Protein AF-A0A3D3PQX1-F1 (afdb_monomer_lite)

Foldseek 3Di:
DVVLVVLVVVLVVLVVVLVVLVVQQQVDDDPHGRNCPPVVSVVVSVVSVVVSVVSVVVSVVCVVCVVVVHDD

Sequence (72 aa):
GGRIGIGSQAVGMARAAFEAALSYAKERTSFGKPLFEHQAVQFKLADMATQIEAARQLIMHAASMKDAGKPC

Radius of gyration: 16.3 Å; chains: 1; bounding box: 30×16×50 Å

Secondary structure (DSSP, 8-state):
-HHHHHHHHHHHHHHHHHHHHHHHHHH-EETTEEGGGSHHHHHHHHHHHHHHHHHHHHHHHHHHHHHTT---

Structure (mmCIF, N/CA/C/O backbone):
data_AF-A0A3D3PQX1-F1
#
_entry.id   AF-A0A3D3PQX1-F1
#
loop_
_atom_site.group_PDB
_atom_site.id
_atom_site.type_symbol
_atom_site.label_atom_id
_atom_site.label_alt_id
_atom_site.label_comp_id
_atom_site.label_asym_id
_atom_site.label_entity_id
_atom_site.label_seq_id
_atom_site.pdbx_PDB_ins_code
_atom_site.Cartn_x
_atom_site.Cartn_y
_atom_site.Cartn_z
_atom_site.occupancy
_atom_site.B_iso_or_equiv
_atom_site.auth_seq_id
_atom_site.auth_comp_id
_atom_site.auth_asym_id
_atom_site.auth_atom_id
_atom_site.pdbx_PDB_model_num
ATOM 1 N N . GLY A 1 1 ? 17.506 -4.006 -15.895 1.00 71.50 1 GLY A N 1
ATOM 2 C CA . GLY A 1 1 ? 16.951 -5.313 -15.478 1.00 71.50 1 GLY A CA 1
ATOM 3 C C . GLY A 1 1 ? 16.892 -5.450 -13.968 1.00 71.50 1 GLY A C 1
ATOM 4 O O . GLY A 1 1 ? 15.802 -5.442 -13.418 1.00 71.50 1 GLY A O 1
ATOM 5 N N . GLY A 1 2 ? 18.051 -5.521 -13.302 1.00 89.88 2 GLY A N 1
ATOM 6 C CA . GLY A 1 2 ? 18.133 -5.783 -11.856 1.00 89.88 2 GLY A CA 1
ATOM 7 C C . GLY A 1 2 ? 17.340 -4.823 -10.959 1.00 89.88 2 GLY A C 1
ATOM 8 O O . GLY A 1 2 ? 16.645 -5.284 -10.066 1.00 89.88 2 GLY A O 1
ATOM 9 N N . ARG A 1 3 ? 17.353 -3.507 -11.233 1.00 95.88 3 ARG A N 1
ATOM 10 C CA . ARG A 1 3 ? 16.590 -2.515 -10.442 1.00 95.88 3 ARG A CA 1
ATOM 11 C C . ARG A 1 3 ? 15.074 -2.748 -10.475 1.00 95.88 3 ARG A C 1
ATOM 13 O O . ARG 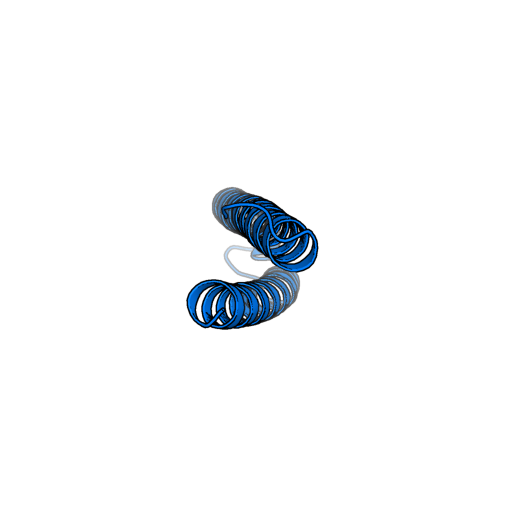A 1 3 ? 14.439 -2.686 -9.433 1.00 95.88 3 ARG A O 1
ATOM 20 N N . ILE A 1 4 ? 14.524 -3.079 -11.647 1.00 96.69 4 ILE A N 1
ATOM 21 C CA . ILE A 1 4 ? 13.104 -3.434 -11.803 1.00 96.69 4 ILE A CA 1
ATOM 22 C C . ILE A 1 4 ? 12.804 -4.704 -10.998 1.00 96.69 4 ILE A C 1
ATOM 24 O O . ILE A 1 4 ? 11.843 -4.728 -10.245 1.00 96.69 4 ILE A O 1
ATOM 28 N N . GLY A 1 5 ? 13.667 -5.724 -11.078 1.00 97.06 5 GLY A N 1
ATOM 29 C CA . GLY A 1 5 ? 13.493 -6.971 -10.325 1.00 97.06 5 GLY A CA 1
ATOM 30 C C . GLY A 1 5 ? 13.537 -6.797 -8.801 1.00 97.06 5 GLY A C 1
ATOM 31 O O . GLY A 1 5 ? 12.729 -7.399 -8.097 1.00 97.06 5 GLY A O 1
ATOM 32 N N . ILE A 1 6 ? 14.449 -5.969 -8.281 1.00 98.12 6 ILE A N 1
ATOM 33 C CA . ILE A 1 6 ? 14.507 -5.631 -6.846 1.00 98.12 6 ILE A CA 1
ATOM 34 C C . ILE A 1 6 ? 13.265 -4.826 -6.445 1.00 98.12 6 ILE A C 1
ATOM 36 O O . ILE A 1 6 ? 12.649 -5.118 -5.423 1.00 98.12 6 ILE A O 1
ATOM 40 N N . GLY A 1 7 ? 12.858 -3.859 -7.271 1.00 97.81 7 GLY A N 1
ATOM 41 C CA . GLY A 1 7 ? 11.645 -3.076 -7.044 1.00 97.81 7 GLY A CA 1
ATOM 42 C C . GLY A 1 7 ? 10.385 -3.941 -6.989 1.00 97.81 7 GLY A 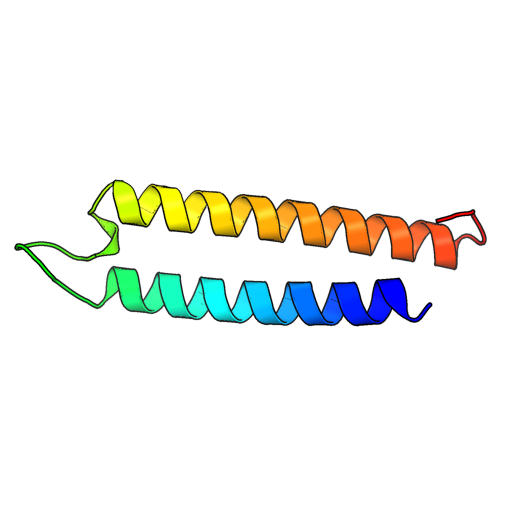C 1
ATOM 43 O O . GLY A 1 7 ? 9.593 -3.799 -6.062 1.00 97.81 7 GLY A O 1
ATOM 44 N N . SER A 1 8 ? 10.231 -4.900 -7.906 1.00 98.00 8 SER A N 1
ATOM 45 C CA . SER A 1 8 ? 9.116 -5.857 -7.891 1.00 98.00 8 SER A CA 1
ATOM 46 C C . SER A 1 8 ? 9.071 -6.684 -6.603 1.00 98.00 8 SER A C 1
ATOM 48 O O . SER A 1 8 ? 7.996 -6.871 -6.034 1.00 98.00 8 SER A O 1
ATOM 50 N N . GLN A 1 9 ? 10.226 -7.154 -6.119 1.00 98.31 9 GLN A N 1
ATOM 51 C CA . GLN A 1 9 ? 10.316 -7.897 -4.856 1.00 98.31 9 GLN A CA 1
ATOM 52 C C . GLN A 1 9 ? 9.916 -7.023 -3.664 1.00 98.31 9 GLN A C 1
ATOM 54 O O . GLN A 1 9 ? 9.093 -7.439 -2.849 1.00 98.31 9 GLN A O 1
ATOM 59 N N . ALA A 1 10 ? 10.430 -5.792 -3.600 1.00 98.44 10 ALA A N 1
ATOM 60 C CA . ALA A 1 10 ? 10.096 -4.846 -2.540 1.00 98.44 10 ALA A CA 1
ATOM 61 C C . ALA A 1 10 ? 8.594 -4.515 -2.513 1.00 98.44 10 ALA A C 1
ATOM 63 O O . ALA A 1 10 ? 7.988 -4.517 -1.442 1.00 98.44 10 ALA A O 1
ATOM 64 N N . VAL A 1 11 ? 7.966 -4.308 -3.679 1.00 98.44 11 VAL A N 1
ATOM 65 C CA . VAL A 1 11 ? 6.509 -4.103 -3.786 1.00 98.44 11 VAL A CA 1
ATOM 66 C C . VAL A 1 11 ? 5.744 -5.325 -3.273 1.00 98.44 11 VAL A C 1
ATOM 68 O O . VAL A 1 11 ? 4.771 -5.170 -2.536 1.00 98.44 11 VAL A O 1
ATOM 71 N N . GLY A 1 12 ? 6.182 -6.539 -3.614 1.00 98.50 12 GLY A N 1
ATOM 72 C CA . GLY A 1 12 ? 5.579 -7.775 -3.107 1.00 98.50 12 GLY A CA 1
ATOM 73 C C . GLY A 1 12 ? 5.648 -7.886 -1.581 1.00 98.50 12 GLY A C 1
ATOM 74 O O . GLY A 1 12 ? 4.635 -8.149 -0.935 1.00 98.50 12 GLY A O 1
ATOM 75 N N . MET A 1 13 ? 6.817 -7.614 -0.996 1.00 98.69 13 MET A N 1
ATOM 76 C CA . MET A 1 13 ? 7.005 -7.608 0.460 1.00 98.69 13 MET A CA 1
ATOM 77 C C . MET A 1 13 ? 6.144 -6.541 1.145 1.00 98.69 13 MET A C 1
ATOM 79 O O . MET A 1 13 ? 5.515 -6.819 2.164 1.00 98.69 13 MET A O 1
ATOM 83 N N . ALA A 1 14 ? 6.071 -5.336 0.573 1.00 98.69 14 ALA A N 1
ATOM 84 C CA . ALA A 1 14 ? 5.252 -4.252 1.109 1.00 98.69 14 ALA A CA 1
ATOM 85 C C . ALA A 1 14 ? 3.755 -4.602 1.096 1.00 98.69 14 ALA A C 1
ATOM 87 O O . ALA A 1 14 ? 3.061 -4.352 2.081 1.00 98.69 14 ALA A O 1
ATOM 88 N N . ARG A 1 15 ? 3.266 -5.245 0.025 1.00 98.62 15 ARG A N 1
ATOM 89 C CA . ARG A 1 15 ? 1.888 -5.761 -0.055 1.00 98.62 15 ARG A CA 1
ATOM 90 C C . ARG A 1 15 ? 1.595 -6.787 1.032 1.00 98.62 15 ARG A C 1
ATOM 92 O O . ARG A 1 15 ? 0.608 -6.634 1.743 1.00 98.62 15 ARG A O 1
ATOM 99 N N . ALA A 1 16 ? 2.471 -7.776 1.203 1.00 98.69 16 ALA A N 1
ATOM 100 C CA . ALA 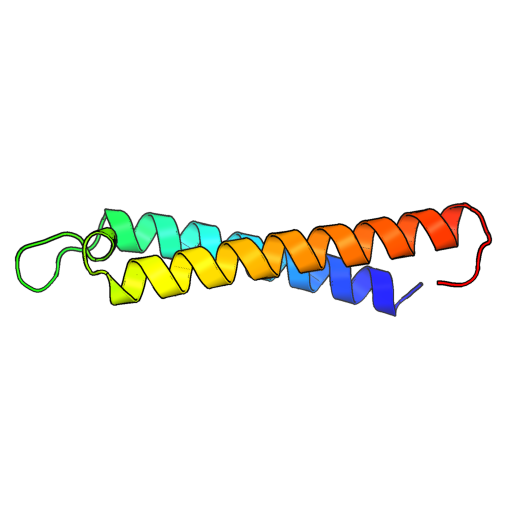A 1 16 ? 2.304 -8.796 2.236 1.00 98.69 16 ALA A CA 1
ATOM 101 C C . ALA A 1 16 ? 2.283 -8.181 3.648 1.00 98.69 16 ALA A C 1
ATOM 103 O O . ALA A 1 16 ? 1.440 -8.532 4.472 1.00 98.69 16 ALA A O 1
ATOM 104 N N . ALA A 1 17 ? 3.164 -7.212 3.915 1.00 98.69 17 ALA A N 1
ATOM 105 C CA . ALA A 1 17 ? 3.187 -6.491 5.185 1.00 98.69 17 ALA A CA 1
ATOM 106 C C . ALA A 1 17 ? 1.902 -5.676 5.418 1.00 98.69 17 ALA A C 1
ATOM 108 O O . ALA A 1 17 ? 1.373 -5.671 6.529 1.00 98.69 17 ALA A O 1
ATOM 109 N N . PHE A 1 18 ? 1.378 -5.015 4.382 1.00 98.75 18 PHE A N 1
ATOM 110 C CA . PHE A 1 18 ? 0.109 -4.290 4.455 1.00 98.75 18 PHE A CA 1
ATOM 111 C C . PHE A 1 18 ? -1.073 -5.219 4.748 1.00 98.75 18 PHE A C 1
ATOM 113 O O . PHE A 1 18 ? -1.872 -4.918 5.631 1.00 98.75 18 PHE A O 1
ATOM 120 N N . GLU A 1 19 ? -1.174 -6.351 4.052 1.00 98.69 19 GLU A N 1
ATOM 121 C CA . GLU A 1 19 ? -2.255 -7.324 4.250 1.00 98.69 19 GLU A CA 1
ATOM 122 C C . GLU A 1 19 ? -2.237 -7.896 5.675 1.00 98.69 19 GLU A C 1
ATOM 124 O O . GLU A 1 19 ? -3.274 -7.921 6.345 1.00 98.69 19 GLU A O 1
ATOM 129 N N . ALA A 1 20 ? -1.051 -8.253 6.182 1.00 98.69 20 ALA A N 1
ATOM 130 C CA . ALA A 1 20 ? -0.876 -8.704 7.561 1.00 98.69 20 ALA A CA 1
ATOM 131 C C . ALA A 1 20 ? -1.263 -7.616 8.580 1.00 98.69 20 ALA A C 1
ATOM 133 O O . ALA A 1 20 ? -2.000 -7.884 9.531 1.00 98.69 20 ALA A O 1
ATOM 134 N N . ALA A 1 21 ? -0.818 -6.374 8.366 1.00 98.56 21 ALA A N 1
ATOM 135 C CA . ALA A 1 21 ? -1.158 -5.250 9.236 1.00 98.56 21 ALA A CA 1
ATOM 136 C C . ALA A 1 21 ? -2.664 -4.946 9.227 1.00 98.56 21 ALA A C 1
ATOM 138 O O . ALA A 1 21 ? -3.240 -4.669 10.278 1.00 98.56 21 ALA A O 1
ATOM 139 N N . LEU A 1 22 ? -3.315 -5.021 8.063 1.00 98.62 22 LEU A N 1
ATOM 140 C CA . LEU A 1 22 ? -4.747 -4.775 7.910 1.00 98.62 22 LEU A CA 1
ATOM 141 C C . LEU A 1 22 ? -5.592 -5.845 8.611 1.00 98.62 22 LEU A C 1
ATOM 143 O O . LEU A 1 22 ? -6.558 -5.493 9.290 1.00 98.62 22 LEU A O 1
ATOM 147 N N . SER A 1 23 ? -5.242 -7.127 8.460 1.00 98.69 23 SER A N 1
ATOM 148 C CA . SER A 1 23 ? -5.902 -8.230 9.177 1.00 98.69 23 SER A CA 1
ATOM 149 C C . SER A 1 23 ? -5.757 -8.044 10.686 1.00 98.69 23 SER A C 1
ATOM 151 O O . SER A 1 23 ? -6.763 -7.952 11.392 1.00 98.69 23 SER A O 1
ATOM 153 N N . TYR A 1 24 ? -4.533 -7.827 11.171 1.00 98.62 24 TYR A N 1
ATOM 154 C CA . TYR A 1 24 ? -4.294 -7.638 12.600 1.00 98.62 24 TYR A CA 1
ATOM 155 C C . TYR A 1 24 ? -5.008 -6.404 13.167 1.00 98.62 24 TYR A C 1
ATOM 157 O O . TYR A 1 24 ? -5.559 -6.452 14.266 1.00 98.62 24 TYR A O 1
ATOM 165 N N . ALA A 1 25 ? -5.049 -5.297 12.418 1.00 98.56 25 ALA A N 1
ATOM 166 C CA . ALA A 1 25 ? -5.732 -4.084 12.856 1.00 98.56 25 ALA A CA 1
ATOM 167 C C . ALA A 1 25 ? -7.243 -4.294 13.051 1.00 98.56 25 ALA A C 1
ATOM 169 O O . ALA A 1 25 ? -7.844 -3.645 13.907 1.00 98.56 25 ALA A O 1
ATOM 170 N N . LYS A 1 26 ? -7.863 -5.187 12.271 1.00 98.38 26 LYS A N 1
ATOM 171 C CA . LYS A 1 26 ? -9.290 -5.518 12.395 1.00 98.38 26 LYS A CA 1
ATOM 172 C C . LYS A 1 26 ? -9.579 -6.452 13.569 1.00 98.38 26 LYS A C 1
ATOM 174 O O . LYS A 1 26 ? -10.640 -6.345 14.171 1.00 98.38 26 LYS A O 1
ATOM 179 N N . GLU A 1 27 ? -8.652 -7.345 13.895 1.00 98.19 27 GLU A N 1
ATOM 180 C CA . GLU A 1 27 ? -8.833 -8.358 14.942 1.00 98.19 27 GLU A CA 1
ATOM 181 C C . GLU A 1 27 ? -8.448 -7.851 16.336 1.00 98.19 27 GLU A C 1
ATOM 183 O O . GLU A 1 27 ? -9.068 -8.206 17.340 1.00 98.19 27 GLU A O 1
ATOM 188 N N . ARG A 1 28 ? -7.409 -7.016 16.429 1.00 98.44 28 ARG A N 1
ATOM 189 C CA . ARG A 1 28 ? -6.896 -6.542 17.713 1.00 98.44 28 ARG A CA 1
ATOM 190 C C . ARG A 1 28 ? -7.734 -5.387 18.247 1.00 98.44 28 ARG A C 1
ATOM 192 O O . ARG A 1 28 ? -7.791 -4.331 17.633 1.00 98.44 28 ARG A O 1
ATOM 199 N N . THR A 1 29 ? -8.252 -5.531 19.463 1.00 98.31 29 THR A N 1
ATOM 200 C CA . THR A 1 29 ? -8.914 -4.447 20.207 1.00 98.31 29 THR A CA 1
ATOM 201 C C . THR A 1 29 ? -7.957 -3.786 21.199 1.00 98.31 29 THR A C 1
ATOM 203 O O . THR A 1 29 ? -7.213 -4.462 21.913 1.00 98.31 29 THR A O 1
ATOM 206 N N . SER A 1 30 ? -7.982 -2.453 21.263 1.00 98.06 30 SER A N 1
ATOM 207 C CA . SER A 1 30 ? -7.298 -1.656 22.287 1.00 98.06 30 SER A CA 1
ATOM 208 C C . SER A 1 30 ? -8.068 -0.369 22.543 1.00 98.06 30 SER A C 1
ATOM 210 O O . SER A 1 30 ? -8.618 0.217 21.613 1.00 98.06 30 SER A O 1
ATOM 212 N N . PHE A 1 31 ? -8.080 0.098 23.793 1.00 97.25 31 PHE A N 1
ATOM 213 C CA . PHE A 1 31 ? -8.825 1.300 24.191 1.00 97.25 31 PHE A CA 1
ATOM 214 C C . PHE A 1 31 ? -10.317 1.223 23.815 1.00 97.25 31 PHE A C 1
ATOM 216 O O . PHE A 1 31 ? -10.904 2.191 23.343 1.00 97.25 31 PHE A O 1
ATOM 223 N N . GLY A 1 32 ? -10.917 0.039 23.992 1.00 97.38 32 GLY A N 1
ATOM 224 C CA . GLY A 1 32 ? -12.356 -0.180 23.824 1.00 97.38 32 GLY A CA 1
ATOM 225 C C . GLY A 1 32 ? -12.851 -0.383 22.389 1.00 97.38 32 GLY A C 1
ATOM 226 O O . GLY A 1 32 ? -14.049 -0.571 22.216 1.00 97.38 32 GLY A O 1
ATOM 227 N N . LYS A 1 33 ? -11.975 -0.382 21.374 1.00 97.81 33 LYS A N 1
ATOM 228 C CA . LYS A 1 33 ? -12.358 -0.643 19.975 1.00 97.81 33 LYS A CA 1
ATOM 229 C C . LYS A 1 33 ? -11.245 -1.317 19.157 1.00 97.81 33 LYS A C 1
ATOM 231 O O . LYS A 1 33 ? -10.082 -1.275 19.581 1.00 97.81 33 LYS A O 1
ATOM 236 N N . PRO A 1 34 ? -11.568 -1.959 18.020 1.00 98.44 34 PRO A N 1
ATOM 237 C CA . PRO A 1 34 ? -10.573 -2.492 17.095 1.00 98.44 34 PRO A CA 1
ATOM 238 C C . PRO A 1 34 ? -9.521 -1.449 16.717 1.00 98.44 34 PRO A C 1
ATOM 240 O O . PRO A 1 34 ? -9.826 -0.260 16.593 1.00 98.44 34 PRO A O 1
ATOM 243 N N . LEU A 1 35 ? -8.279 -1.883 16.492 1.00 98.50 35 LEU A N 1
ATOM 244 C CA . LEU A 1 35 ? -7.193 -0.977 16.130 1.00 98.50 35 LEU A CA 1
ATOM 245 C C . LEU A 1 35 ? -7.515 -0.193 14.854 1.00 98.50 35 LEU A C 1
ATOM 247 O O . LEU A 1 35 ? -7.191 0.988 14.751 1.00 98.50 35 LEU A O 1
ATOM 251 N N . PHE A 1 36 ? -8.207 -0.844 13.922 1.00 98.25 36 PHE A N 1
ATOM 252 C CA . PHE A 1 36 ? -8.687 -0.285 12.665 1.00 98.25 36 PHE A CA 1
ATOM 253 C C . PHE A 1 36 ? -9.638 0.909 12.835 1.00 98.25 36 PHE A C 1
ATOM 255 O O . PHE A 1 36 ? -9.770 1.706 11.914 1.00 98.25 36 PHE A O 1
ATOM 262 N N . GLU A 1 37 ? -10.292 1.076 13.985 1.00 98.19 37 GLU A N 1
ATOM 263 C CA . GLU A 1 37 ? -11.190 2.211 14.244 1.00 98.19 37 GLU A CA 1
ATOM 264 C C . GLU A 1 37 ? -10.478 3.423 14.867 1.00 98.19 37 GLU A C 1
ATOM 266 O O . GLU A 1 37 ? -11.098 4.463 15.125 1.00 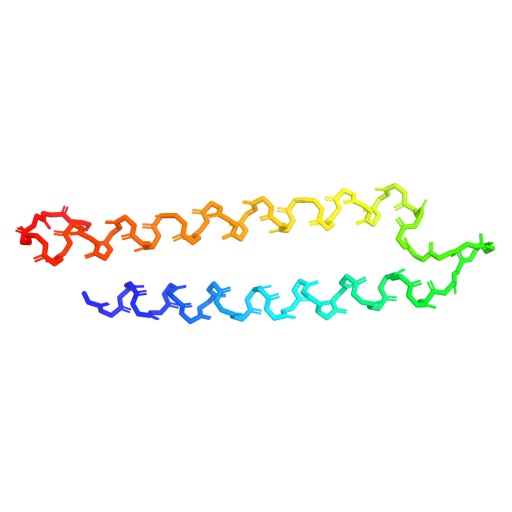98.19 37 GLU A O 1
ATOM 271 N N . HIS A 1 38 ? -9.176 3.325 15.145 1.00 98.31 38 HIS A N 1
ATOM 272 C CA . HIS A 1 38 ? -8.372 4.484 15.532 1.00 98.31 38 HIS A CA 1
ATOM 273 C C . HIS A 1 38 ? -7.915 5.224 14.276 1.00 98.31 38 HIS A C 1
ATOM 275 O O . HIS A 1 38 ? -7.182 4.678 13.455 1.00 98.31 38 HIS A O 1
ATOM 281 N N . GLN A 1 39 ? -8.294 6.498 14.153 1.00 98.06 39 GLN A N 1
ATOM 282 C CA . GLN A 1 39 ? -8.022 7.323 12.969 1.00 98.06 39 GLN A CA 1
ATOM 283 C C . GLN A 1 39 ? -6.533 7.334 12.570 1.00 98.06 39 GLN A C 1
ATOM 285 O O . GLN A 1 39 ? -6.197 7.229 11.394 1.00 98.06 39 GLN A O 1
ATOM 290 N N . ALA A 1 40 ? -5.622 7.379 13.548 1.00 97.81 40 ALA A N 1
ATOM 291 C CA . ALA A 1 40 ? -4.181 7.331 13.295 1.00 97.81 40 ALA A CA 1
ATOM 292 C C . ALA A 1 40 ? -3.721 6.017 12.632 1.00 97.81 40 ALA A C 1
ATOM 294 O O . ALA A 1 40 ? -2.793 6.027 11.824 1.00 97.81 40 ALA A O 1
ATOM 295 N N . VAL A 1 41 ? -4.360 4.888 12.953 1.00 98.38 41 VAL A N 1
ATOM 296 C CA . VAL A 1 41 ? -4.090 3.590 12.313 1.00 98.38 41 VAL A CA 1
ATOM 297 C C . VAL A 1 41 ? -4.669 3.576 10.900 1.00 98.38 41 VAL A C 1
ATOM 299 O O . VAL A 1 41 ? -3.993 3.128 9.977 1.00 98.38 41 VAL A O 1
ATOM 302 N N . GLN A 1 42 ? -5.871 4.126 10.707 1.00 98.31 42 GLN A N 1
ATOM 303 C CA . GLN A 1 42 ? -6.485 4.247 9.381 1.00 98.31 42 GLN A CA 1
ATOM 304 C C . GLN A 1 42 ? -5.625 5.073 8.426 1.00 98.31 42 GLN A C 1
ATOM 306 O O . GLN A 1 42 ? -5.383 4.626 7.309 1.00 98.31 42 GLN A O 1
ATOM 311 N N . PHE A 1 43 ? -5.107 6.224 8.868 1.00 98.50 43 PHE A N 1
ATOM 312 C CA . PHE A 1 43 ? -4.211 7.041 8.047 1.00 98.50 43 PHE A CA 1
ATOM 313 C C . PHE A 1 43 ? -2.940 6.287 7.661 1.00 98.50 43 PHE A C 1
ATOM 315 O O . PHE A 1 43 ? -2.589 6.254 6.488 1.00 98.50 43 PHE A O 1
ATOM 322 N N . LYS A 1 44 ? -2.305 5.586 8.609 1.00 98.38 44 LYS A N 1
ATOM 323 C CA . LYS A 1 44 ? -1.124 4.762 8.308 1.00 98.38 44 LYS A CA 1
ATOM 324 C C . LYS A 1 44 ? -1.421 3.685 7.263 1.00 98.38 44 LYS A C 1
ATOM 326 O O . LYS A 1 44 ? -0.644 3.518 6.330 1.00 98.38 44 LYS A O 1
ATOM 331 N N . LEU A 1 45 ? -2.537 2.969 7.401 1.00 98.56 45 LEU A N 1
ATOM 332 C CA . LEU A 1 45 ? -2.941 1.940 6.438 1.00 98.56 45 LEU A CA 1
ATOM 333 C C . LEU A 1 45 ? -3.267 2.546 5.062 1.00 98.56 45 LEU A C 1
ATOM 335 O O . LEU A 1 45 ? -2.873 1.980 4.044 1.00 98.56 45 LEU A O 1
ATOM 339 N N . ALA A 1 46 ? -3.940 3.696 5.020 1.00 98.62 46 ALA A N 1
ATOM 340 C CA . ALA A 1 46 ? -4.258 4.399 3.778 1.00 98.62 46 ALA A CA 1
ATOM 341 C C . ALA A 1 46 ? -2.994 4.889 3.050 1.00 98.62 46 ALA A C 1
ATOM 343 O O . ALA A 1 46 ? -2.864 4.693 1.839 1.00 98.62 46 ALA A O 1
ATOM 344 N N . ASP A 1 47 ? -2.032 5.452 3.784 1.00 98.69 47 ASP A N 1
ATOM 345 C CA . ASP A 1 47 ? -0.746 5.890 3.234 1.00 98.69 47 ASP A CA 1
ATOM 346 C C . ASP A 1 47 ? 0.053 4.704 2.686 1.00 98.69 47 ASP A C 1
ATOM 348 O O . ASP A 1 47 ? 0.566 4.766 1.567 1.00 98.69 47 ASP A O 1
ATOM 352 N N . MET A 1 48 ? 0.109 3.593 3.430 1.00 98.56 48 MET A N 1
ATOM 353 C CA . MET A 1 48 ? 0.750 2.356 2.970 1.00 98.56 48 MET A CA 1
ATOM 354 C C . MET A 1 48 ? 0.126 1.859 1.664 1.00 98.56 48 MET A C 1
ATOM 356 O O . MET A 1 48 ? 0.849 1.605 0.702 1.00 98.56 48 MET A O 1
ATOM 360 N N . ALA A 1 49 ? -1.205 1.750 1.608 1.00 98.75 49 ALA A N 1
ATOM 361 C CA . ALA A 1 49 ? -1.914 1.300 0.412 1.00 98.75 49 ALA A CA 1
ATOM 362 C C . ALA A 1 49 ? -1.621 2.205 -0.796 1.00 98.75 49 ALA A C 1
ATOM 364 O O . ALA A 1 49 ? -1.339 1.713 -1.890 1.00 98.75 49 ALA A O 1
ATOM 365 N N . THR A 1 50 ? -1.614 3.523 -0.580 1.00 98.75 50 THR A N 1
ATOM 366 C CA . THR A 1 50 ? -1.319 4.522 -1.615 1.00 98.75 50 THR A CA 1
ATOM 367 C C . THR A 1 50 ? 0.103 4.371 -2.153 1.00 98.75 50 THR A C 1
ATOM 369 O O . THR A 1 50 ? 0.309 4.309 -3.366 1.00 98.75 50 THR A O 1
ATOM 372 N N . GLN A 1 51 ? 1.096 4.265 -1.266 1.00 98.75 51 GLN A N 1
ATOM 373 C CA . GLN A 1 51 ? 2.502 4.125 -1.658 1.00 98.75 51 GLN A CA 1
ATOM 374 C C . GLN A 1 51 ? 2.769 2.808 -2.386 1.00 98.75 51 GLN A C 1
ATOM 376 O O . GLN A 1 51 ? 3.509 2.786 -3.369 1.00 98.75 51 GLN A O 1
ATOM 381 N N . ILE A 1 52 ? 2.150 1.719 -1.933 1.00 98.75 52 ILE A N 1
ATOM 382 C CA . ILE A 1 52 ? 2.254 0.406 -2.571 1.00 98.75 52 ILE A CA 1
ATOM 383 C C . ILE A 1 52 ? 1.704 0.454 -3.995 1.00 98.75 52 ILE A C 1
ATOM 385 O O . ILE A 1 52 ? 2.360 -0.034 -4.917 1.00 98.75 52 ILE A O 1
ATOM 389 N N . GLU A 1 53 ? 0.526 1.048 -4.190 1.00 98.75 53 GLU A N 1
ATOM 390 C CA . GLU A 1 53 ? -0.082 1.141 -5.515 1.00 98.75 53 GLU A CA 1
ATOM 391 C C . GLU A 1 53 ? 0.753 2.024 -6.447 1.00 98.75 53 GLU A C 1
ATOM 393 O O . GLU A 1 53 ? 1.056 1.615 -7.568 1.00 98.75 53 GLU A O 1
ATOM 398 N N . ALA A 1 54 ? 1.230 3.174 -5.966 1.00 98.69 54 ALA A N 1
ATOM 399 C CA . ALA A 1 54 ? 2.132 4.030 -6.732 1.00 98.69 54 ALA A CA 1
ATOM 400 C C . ALA A 1 54 ? 3.422 3.292 -7.134 1.00 98.69 54 ALA A C 1
ATOM 402 O O . ALA A 1 54 ? 3.801 3.291 -8.306 1.00 98.69 54 ALA A O 1
ATOM 403 N N . ALA A 1 55 ? 4.073 2.604 -6.191 1.00 98.56 55 ALA A N 1
ATOM 404 C CA . ALA A 1 55 ? 5.289 1.839 -6.459 1.00 98.56 55 ALA A CA 1
ATOM 405 C C . ALA A 1 55 ? 5.047 0.713 -7.475 1.00 98.56 55 ALA A C 1
ATOM 407 O O . ALA A 1 55 ? 5.852 0.511 -8.386 1.00 98.56 55 ALA A O 1
ATOM 408 N N . ARG A 1 56 ? 3.912 0.012 -7.370 1.00 98.31 56 ARG A N 1
ATOM 409 C CA . ARG A 1 56 ? 3.510 -1.028 -8.323 1.00 98.31 56 ARG A CA 1
ATOM 410 C C . ARG A 1 56 ? 3.364 -0.466 -9.735 1.00 98.31 56 ARG A C 1
ATOM 412 O O . ARG A 1 56 ? 3.883 -1.066 -10.6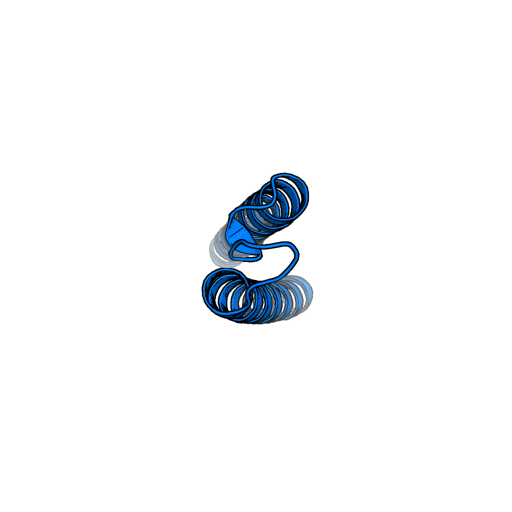75 1.00 98.31 56 ARG A O 1
ATOM 419 N N . GLN A 1 57 ? 2.703 0.681 -9.884 1.00 98.50 57 GLN A N 1
ATOM 420 C CA . GLN A 1 57 ? 2.526 1.338 -11.182 1.00 98.50 57 GLN A CA 1
ATOM 421 C C . GLN A 1 57 ? 3.863 1.777 -11.784 1.00 98.50 57 GLN A C 1
ATOM 423 O O . GLN A 1 57 ? 4.126 1.496 -12.951 1.00 98.50 57 GLN A O 1
ATOM 428 N N . LEU A 1 58 ? 4.745 2.387 -10.988 1.00 98.25 58 LEU A N 1
ATOM 429 C CA . LEU A 1 58 ? 6.073 2.812 -11.444 1.00 98.25 58 LEU A CA 1
ATOM 430 C C . LEU A 1 58 ? 6.918 1.631 -11.941 1.00 98.25 58 LEU A C 1
ATOM 432 O O . LEU A 1 58 ? 7.529 1.706 -13.007 1.00 98.25 58 LEU A O 1
ATOM 436 N N . ILE A 1 59 ? 6.924 0.521 -11.200 1.00 98.00 59 ILE A N 1
ATOM 437 C CA . ILE A 1 59 ? 7.679 -0.680 -11.574 1.00 98.00 59 ILE A CA 1
ATOM 438 C C . ILE A 1 59 ? 7.113 -1.331 -12.836 1.00 98.00 59 ILE A C 1
ATOM 440 O O . ILE A 1 59 ? 7.882 -1.681 -13.732 1.00 98.00 59 ILE A O 1
ATOM 444 N N . MET A 1 60 ? 5.789 -1.460 -12.941 1.00 97.81 60 MET A N 1
ATOM 445 C CA . MET A 1 60 ? 5.149 -2.017 -14.138 1.00 97.81 60 MET A CA 1
ATOM 446 C C . MET A 1 60 ? 5.372 -1.126 -15.361 1.00 97.81 60 MET A C 1
ATOM 448 O O . MET A 1 60 ? 5.633 -1.632 -16.452 1.00 97.81 60 MET A O 1
ATOM 452 N N . HIS A 1 61 ? 5.348 0.194 -15.182 1.00 98.19 61 HIS A N 1
ATOM 453 C CA . HIS A 1 61 ? 5.666 1.134 -16.247 1.00 98.19 61 HIS A CA 1
ATOM 454 C C . HIS A 1 61 ? 7.114 0.966 -16.727 1.00 98.19 61 HIS A C 1
ATOM 456 O O . HIS A 1 61 ? 7.341 0.771 -17.922 1.00 98.19 61 HIS A O 1
ATOM 462 N N . ALA A 1 62 ? 8.086 0.934 -15.811 1.00 97.81 62 ALA A N 1
ATOM 463 C CA . ALA A 1 62 ? 9.490 0.703 -16.150 1.00 97.81 62 ALA A CA 1
ATOM 464 C C . ALA A 1 62 ? 9.716 -0.654 -16.841 1.00 97.81 62 ALA A C 1
ATOM 466 O O . ALA A 1 62 ? 10.473 -0.733 -17.810 1.00 97.81 62 ALA A O 1
ATOM 467 N N . ALA A 1 63 ? 9.034 -1.712 -16.388 1.00 97.50 63 ALA A N 1
ATOM 468 C CA . ALA A 1 63 ? 9.061 -3.021 -17.038 1.00 97.50 63 ALA A CA 1
ATOM 469 C C . ALA A 1 63 ? 8.536 -2.940 -18.480 1.00 97.50 63 ALA A C 1
ATOM 471 O O . ALA A 1 63 ? 9.228 -3.368 -19.399 1.00 97.50 63 ALA A O 1
ATOM 472 N N . SER A 1 64 ? 7.384 -2.291 -18.689 1.00 98.06 64 SER A N 1
ATOM 473 C CA . SER A 1 64 ? 6.795 -2.120 -20.024 1.00 98.06 64 SER A CA 1
ATOM 474 C C . SER A 1 64 ? 7.691 -1.325 -20.980 1.00 98.06 64 SER A C 1
ATOM 476 O O . SER A 1 64 ? 7.810 -1.677 -22.152 1.00 98.06 64 SER A O 1
ATOM 478 N N . MET A 1 65 ? 8.375 -0.285 -20.487 1.00 98.19 65 MET A N 1
ATOM 479 C CA . MET A 1 65 ? 9.329 0.485 -21.287 1.00 98.19 65 MET A CA 1
ATOM 480 C C . MET A 1 65 ? 10.526 -0.374 -21.687 1.00 98.19 65 MET A C 1
ATOM 482 O O . MET A 1 65 ? 10.900 -0.389 -22.859 1.00 98.19 65 MET A O 1
ATOM 486 N N . LYS A 1 66 ? 11.076 -1.139 -20.737 1.00 96.75 66 LYS A N 1
ATOM 487 C CA . LYS A 1 66 ? 12.183 -2.061 -20.995 1.00 96.75 66 LYS A CA 1
ATOM 488 C C . LYS A 1 66 ? 11.812 -3.129 -22.025 1.00 96.75 66 LYS A C 1
ATOM 490 O O . LYS A 1 66 ? 12.614 -3.395 -22.917 1.00 96.75 66 LYS A O 1
ATOM 495 N N . ASP A 1 67 ? 10.628 -3.726 -21.914 1.00 97.19 67 ASP A N 1
ATOM 496 C CA . ASP A 1 67 ? 10.158 -4.756 -22.849 1.00 97.19 67 ASP A CA 1
ATOM 497 C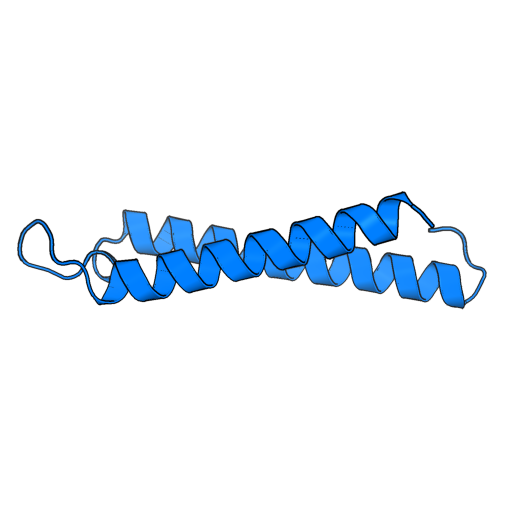 C . ASP A 1 67 ? 9.921 -4.181 -24.254 1.00 97.19 67 ASP A C 1
ATOM 499 O O . ASP A 1 67 ? 10.187 -4.845 -25.252 1.00 97.19 67 ASP A O 1
ATOM 503 N N . ALA A 1 68 ? 9.517 -2.910 -24.343 1.00 97.75 68 ALA A N 1
ATOM 504 C CA . ALA A 1 68 ? 9.403 -2.169 -25.598 1.00 97.75 68 ALA A CA 1
ATOM 505 C C . ALA A 1 68 ? 10.748 -1.648 -26.151 1.00 97.75 68 ALA A C 1
ATOM 507 O O . ALA A 1 68 ? 10.750 -0.907 -27.135 1.00 97.75 68 ALA A O 1
ATOM 508 N N . GLY A 1 69 ? 11.884 -1.963 -25.516 1.00 96.94 69 GLY A N 1
ATOM 509 C CA . GLY A 1 69 ? 13.208 -1.471 -25.915 1.00 96.94 69 GLY A CA 1
ATOM 510 C C . GLY A 1 69 ? 13.405 0.039 -25.727 1.00 96.94 69 GLY A C 1
ATOM 511 O O . GLY A 1 69 ? 14.325 0.616 -26.307 1.00 96.94 69 GLY A O 1
ATOM 512 N N . LYS A 1 70 ? 12.545 0.694 -24.940 1.00 96.62 70 LYS A N 1
ATOM 513 C CA . LYS A 1 70 ? 12.629 2.125 -24.626 1.00 96.62 70 LYS A CA 1
ATOM 514 C C . LYS A 1 70 ? 13.517 2.357 -23.395 1.00 96.62 70 LYS A C 1
ATOM 516 O O . LYS A 1 70 ? 13.594 1.486 -22.525 1.00 96.62 70 LYS A O 1
ATOM 521 N N . PRO A 1 71 ? 14.158 3.534 -23.281 1.00 92.31 71 PRO A N 1
ATOM 522 C CA . PRO A 1 71 ? 14.803 3.952 -22.040 1.00 92.31 71 PRO A CA 1
ATOM 523 C C . PRO A 1 71 ? 13.808 3.935 -20.872 1.00 92.31 71 PRO A C 1
ATOM 525 O O . PRO A 1 71 ? 12.659 4.346 -21.040 1.00 92.31 71 PRO A O 1
ATOM 528 N N . CYS A 1 72 ? 14.256 3.453 -19.712 1.00 87.00 72 CYS A N 1
ATOM 529 C CA . CYS A 1 72 ? 13.450 3.275 -18.505 1.00 87.00 72 CYS A CA 1
ATOM 530 C C . CYS A 1 72 ? 14.210 3.683 -17.242 1.00 87.00 72 CYS A C 1
ATOM 532 O O . CYS A 1 72 ? 15.424 3.368 -17.161 1.00 87.00 72 CYS A O 1
#

pLDDT: mean 97.45, std 3.59, range [71.5, 98.75]